Protein AF-A0AAD7IJ97-F1 (afdb_monomer_lite)

Secondary structure (DSSP, 8-state):
-HHHHHHHHTTS---SHHHHHHHHHHHHHHHH-TT--HHHHHHHHHHHHHH-S-HHHHHHHHHHHHHHHHGGGTHHHHTTTTTS--------SS--TTS-SS--S--HHHHHHHHHHHHHHHHHHHHHHTT--S-GGG-HHHHHHIIIIIHHHHT-S-HHHHHHHHHHHHHHTT-

Foldseek 3Di:
DVLVVLVVLLVDDPPPVVVLVVLLVVLLVLLLPLPNDLSVLLSSLSNVLSSDPDLLVSLVSLVVSLCSLCVVLVVVVVVVVVVDDDDDDDDPDDPPPDDDPDDPPDDPVSVVVVVSSLLSSLSSLLSSLVVDDDQLVVHPSSVCCCVPRLVSQCVDPDVSSNVSSVSSVVSNVVD

InterPro domains:
  IPR025977 Nuclear condensin complex subunit 3, C-terminal domain [PF12719] (120-175)
  IPR027165 Condensin complex subunit 3 [PTHR14418] (4-175)

Structure (mmCIF, N/CA/C/O backbone):
data_AF-A0AAD7IJ97-F1
#
_entry.id   AF-A0AAD7IJ97-F1
#
loop_
_atom_site.group_PDB
_atom_site.id
_atom_site.type_symbol
_atom_site.label_atom_id
_atom_site.label_alt_id
_atom_site.label_comp_id
_atom_site.label_asym_id
_atom_site.label_entity_id
_atom_site.label_seq_id
_atom_site.pdbx_PDB_ins_code
_atom_site.Cartn_x
_atom_site.Cartn_y
_atom_site.Cartn_z
_atom_site.occupancy
_atom_site.B_iso_or_equiv
_atom_site.auth_seq_id
_atom_site.auth_comp_id
_atom_site.auth_asym_id
_atom_site.auth_atom_id
_atom_site.pdbx_PDB_model_num
ATOM 1 N N . VAL A 1 1 ? -13.457 -2.134 -17.095 1.00 91.00 1 VAL A N 1
ATOM 2 C CA . VAL A 1 1 ? -12.419 -1.721 -18.073 1.00 91.00 1 VAL A CA 1
ATOM 3 C C . VAL A 1 1 ? -11.072 -1.472 -17.398 1.00 91.00 1 VAL A C 1
ATOM 5 O O . VAL A 1 1 ? -10.141 -2.206 -17.694 1.00 91.00 1 VAL A O 1
ATOM 8 N N . LEU A 1 2 ? -10.975 -0.549 -16.433 1.00 92.00 2 LEU A N 1
ATOM 9 C CA . LEU A 1 2 ? -9.710 -0.167 -15.776 1.00 92.00 2 LEU A CA 1
ATOM 10 C C . LEU A 1 2 ? -8.881 -1.345 -15.229 1.00 92.00 2 LEU A C 1
ATOM 12 O O . LEU A 1 2 ? -7.707 -1.479 -15.551 1.00 92.00 2 LEU A O 1
ATOM 16 N N . GLY A 1 3 ? -9.505 -2.287 -14.515 1.00 91.50 3 GLY A N 1
ATOM 17 C CA . GLY A 1 3 ? -8.798 -3.475 -14.019 1.00 91.50 3 GLY A CA 1
ATOM 18 C C . GLY A 1 3 ? -8.246 -4.407 -15.111 1.00 91.50 3 GLY A C 1
ATOM 19 O O . GLY A 1 3 ? -7.342 -5.187 -14.831 1.00 91.50 3 GLY A O 1
ATOM 20 N N . LYS A 1 4 ? -8.768 -4.354 -16.346 1.00 93.62 4 LYS A N 1
ATOM 21 C CA . LYS A 1 4 ? -8.196 -5.074 -17.498 1.00 93.62 4 LYS A CA 1
ATOM 22 C C . LYS A 1 4 ? -7.011 -4.307 -18.087 1.00 93.62 4 LYS A C 1
ATOM 24 O O . LYS A 1 4 ? -6.020 -4.945 -18.409 1.00 93.62 4 LYS A O 1
ATOM 29 N N . LEU A 1 5 ? -7.091 -2.975 -18.152 1.00 94.25 5 LEU A N 1
ATOM 30 C CA . LEU A 1 5 ? -5.978 -2.125 -18.586 1.00 94.25 5 LEU A CA 1
ATOM 31 C C . LEU A 1 5 ? -4.761 -2.289 -17.669 1.00 94.25 5 LEU A C 1
ATOM 33 O O . LEU A 1 5 ? -3.677 -2.542 -18.172 1.00 94.25 5 LEU A O 1
ATOM 37 N N . LEU A 1 6 ? -4.951 -2.281 -16.344 1.00 92.44 6 LEU A N 1
ATOM 38 C CA . LEU A 1 6 ? -3.861 -2.519 -15.384 1.00 92.44 6 LEU A CA 1
ATOM 39 C C . LEU A 1 6 ? -3.209 -3.902 -15.551 1.00 92.44 6 LEU A C 1
ATOM 41 O O . LEU A 1 6 ? -1.997 -4.026 -15.448 1.00 92.44 6 LEU A O 1
ATOM 45 N N . ARG A 1 7 ? -3.990 -4.947 -15.869 1.00 90.06 7 ARG A N 1
ATOM 46 C CA . ARG A 1 7 ? -3.432 -6.286 -16.151 1.00 90.06 7 ARG A CA 1
ATOM 47 C C . ARG A 1 7 ? -2.587 -6.328 -17.421 1.00 90.06 7 ARG A C 1
ATOM 49 O O . ARG A 1 7 ? -1.679 -7.145 -17.496 1.00 90.06 7 ARG A O 1
ATOM 56 N N . ILE A 1 8 ? -2.945 -5.535 -18.430 1.00 92.44 8 ILE A N 1
ATOM 57 C CA . ILE A 1 8 ? -2.157 -5.419 -19.660 1.00 92.44 8 ILE A CA 1
ATOM 58 C C . ILE A 1 8 ? -0.900 -4.603 -19.366 1.00 92.44 8 ILE A C 1
ATOM 60 O O . ILE A 1 8 ? 0.182 -5.034 -19.734 1.00 92.44 8 ILE A O 1
ATOM 64 N N . ALA A 1 9 ? -1.040 -3.483 -18.649 1.00 91.81 9 ALA A N 1
ATOM 65 C CA . ALA A 1 9 ? 0.065 -2.617 -18.253 1.00 91.81 9 ALA A CA 1
ATOM 66 C C . ALA A 1 9 ? 1.138 -3.380 -17.465 1.00 91.81 9 ALA A C 1
ATOM 68 O O . ALA A 1 9 ? 2.311 -3.268 -17.787 1.00 91.81 9 ALA A O 1
ATOM 69 N N . ALA A 1 10 ? 0.757 -4.238 -16.517 1.00 88.38 10 ALA A N 1
ATOM 70 C CA . ALA A 1 10 ? 1.685 -5.101 -15.776 1.00 88.38 10 ALA A CA 1
ATOM 71 C C . ALA A 1 10 ? 2.408 -6.172 -16.635 1.00 88.38 10 ALA A C 1
ATOM 73 O O . ALA A 1 10 ? 3.103 -7.019 -16.095 1.00 88.38 10 ALA A O 1
ATOM 74 N N . ARG A 1 11 ? 2.193 -6.210 -17.957 1.00 89.94 11 ARG A N 1
ATOM 75 C CA . ARG A 1 11 ? 2.883 -7.111 -18.899 1.00 89.94 11 ARG A CA 1
ATOM 76 C C . ARG A 1 11 ? 3.591 -6.362 -20.027 1.00 89.94 11 ARG A C 1
ATOM 78 O O . ARG A 1 11 ? 4.006 -6.990 -20.999 1.00 89.94 11 ARG A O 1
ATOM 85 N N . LEU A 1 12 ? 3.636 -5.034 -19.958 1.00 91.56 12 LEU A N 1
ATOM 86 C CA . LEU A 1 12 ? 4.359 -4.219 -20.926 1.00 91.56 12 LEU A CA 1
ATOM 87 C C . LEU A 1 12 ? 5.839 -4.158 -20.559 1.00 91.56 12 LEU A C 1
ATOM 89 O O . LEU A 1 12 ? 6.205 -4.300 -19.399 1.00 91.56 12 LEU A O 1
ATOM 93 N N . ASP A 1 13 ? 6.670 -3.919 -21.567 1.00 90.56 13 ASP A N 1
ATOM 94 C CA . ASP A 1 13 ? 8.084 -3.631 -21.369 1.00 90.56 13 ASP A CA 1
ATOM 95 C C . ASP A 1 13 ? 8.254 -2.163 -20.950 1.00 90.56 13 ASP A C 1
ATOM 97 O O . ASP A 1 13 ? 7.859 -1.246 -21.678 1.00 90.56 13 ASP A O 1
ATOM 101 N N . TYR A 1 14 ? 8.826 -1.953 -19.764 1.00 91.12 14 TYR A N 1
ATOM 102 C CA . TYR A 1 14 ? 9.118 -0.637 -19.195 1.00 91.12 14 TYR A CA 1
ATOM 103 C C . TYR A 1 14 ? 10.574 -0.197 -19.402 1.00 91.12 14 TYR A C 1
ATOM 105 O O . TYR A 1 14 ? 11.070 0.653 -18.662 1.00 91.12 14 TYR A O 1
ATOM 113 N N . GLY A 1 15 ? 11.252 -0.725 -20.427 1.00 88.75 15 GLY A N 1
ATOM 114 C CA . GLY A 1 15 ? 12.579 -0.264 -20.841 1.00 88.75 15 GLY A CA 1
ATOM 115 C C . GLY A 1 15 ? 12.633 1.213 -21.265 1.00 88.75 15 GLY A C 1
ATOM 116 O O . GLY A 1 15 ? 13.694 1.831 -21.183 1.00 88.75 15 GLY A O 1
ATOM 117 N N . ASP A 1 16 ? 11.505 1.809 -21.678 1.00 93.50 16 ASP A N 1
ATOM 118 C CA . ASP A 1 16 ? 11.395 3.262 -21.864 1.00 93.50 16 ASP A CA 1
ATOM 119 C C . ASP A 1 16 ? 11.142 3.981 -20.531 1.00 93.50 16 ASP A C 1
ATOM 121 O O . ASP A 1 16 ? 10.065 3.896 -19.931 1.00 93.50 16 ASP A O 1
ATOM 125 N N . GLU A 1 17 ? 12.122 4.775 -20.111 1.00 92.75 17 GLU A N 1
ATOM 126 C CA . GLU A 1 17 ? 12.083 5.504 -18.846 1.00 92.75 17 GLU A CA 1
ATOM 127 C C . GLU A 1 17 ? 10.970 6.567 -18.809 1.00 92.75 17 GLU A C 1
ATOM 129 O O . GLU A 1 17 ? 10.400 6.837 -17.748 1.00 92.75 17 GLU A O 1
ATOM 134 N N . ILE A 1 18 ? 10.606 7.161 -19.955 1.00 94.69 18 ILE A N 1
ATOM 135 C CA . ILE A 1 18 ? 9.534 8.168 -20.011 1.00 94.69 18 ILE A CA 1
ATOM 136 C C . ILE A 1 18 ? 8.177 7.503 -19.764 1.00 94.69 18 ILE A C 1
ATOM 138 O O . ILE A 1 18 ? 7.391 7.983 -18.937 1.00 94.69 18 ILE A O 1
ATOM 142 N N . GLY A 1 19 ? 7.898 6.400 -20.459 1.00 93.75 19 GLY A N 1
ATOM 143 C CA . GLY A 1 19 ? 6.700 5.590 -20.271 1.00 93.75 19 GLY A CA 1
ATOM 144 C C . GLY A 1 19 ? 6.576 5.073 -18.841 1.00 93.75 19 GLY A C 1
ATOM 145 O O . GLY A 1 19 ? 5.537 5.282 -18.208 1.00 93.75 19 GLY A O 1
ATOM 146 N N . ARG A 1 20 ? 7.655 4.496 -18.297 1.00 94.50 20 ARG A N 1
ATOM 147 C CA . ARG A 1 20 ? 7.707 3.985 -16.919 1.00 94.50 20 ARG A CA 1
ATOM 148 C C . ARG A 1 20 ? 7.346 5.059 -15.893 1.00 94.50 20 ARG A C 1
ATOM 150 O O . ARG A 1 20 ? 6.470 4.836 -15.059 1.00 94.50 20 ARG A O 1
ATOM 157 N N . ARG A 1 21 ? 7.927 6.261 -16.000 1.00 94.56 21 ARG A N 1
ATOM 158 C CA . ARG A 1 21 ? 7.624 7.391 -15.096 1.00 94.56 21 ARG A CA 1
ATOM 159 C C . ARG A 1 21 ? 6.177 7.861 -15.176 1.00 94.56 21 ARG A C 1
ATOM 161 O O . ARG A 1 21 ? 5.578 8.174 -14.150 1.00 94.56 21 ARG A O 1
ATOM 168 N N . ARG A 1 22 ? 5.596 7.920 -16.378 1.00 95.12 22 ARG A N 1
ATOM 169 C CA . ARG A 1 22 ? 4.185 8.311 -16.548 1.00 95.12 22 ARG A CA 1
ATOM 170 C C . ARG A 1 22 ? 3.247 7.290 -15.921 1.00 95.12 22 ARG A C 1
ATOM 172 O O . ARG A 1 22 ? 2.281 7.664 -15.265 1.00 95.12 22 ARG A O 1
ATOM 179 N N . VAL A 1 23 ? 3.542 6.011 -16.118 1.00 94.62 23 VAL A N 1
ATOM 180 C CA . VAL A 1 23 ? 2.741 4.909 -15.586 1.00 94.62 23 VAL A CA 1
ATOM 181 C C . VAL A 1 23 ? 2.850 4.824 -14.059 1.00 94.62 23 VAL A C 1
ATOM 183 O O . VAL A 1 23 ? 1.823 4.662 -13.394 1.00 94.62 23 VAL A O 1
ATOM 186 N N . TYR A 1 24 ? 4.044 5.058 -13.503 1.00 95.19 24 TYR A N 1
ATOM 187 C CA . TYR A 1 24 ? 4.247 5.285 -12.069 1.00 95.19 24 TYR A CA 1
ATOM 188 C C . TYR A 1 24 ? 3.352 6.413 -11.541 1.00 95.19 24 TYR A C 1
ATOM 190 O O . TYR A 1 24 ? 2.544 6.173 -10.645 1.00 95.19 24 TYR A O 1
ATOM 198 N N . ALA A 1 25 ? 3.436 7.612 -12.133 1.00 95.88 25 ALA A N 1
ATOM 199 C CA . ALA A 1 25 ? 2.687 8.780 -11.668 1.00 95.88 25 ALA A CA 1
ATOM 200 C C . ALA A 1 25 ? 1.175 8.519 -11.656 1.00 95.88 25 ALA A C 1
ATOM 202 O O . ALA A 1 25 ? 0.528 8.687 -10.627 1.00 95.88 25 ALA A O 1
ATOM 203 N N . VAL A 1 26 ? 0.628 7.992 -12.759 1.00 95.75 26 VAL A N 1
ATOM 204 C CA . VAL A 1 26 ? -0.803 7.663 -12.854 1.00 95.75 26 VAL A CA 1
ATOM 205 C C . VAL A 1 26 ? -1.216 6.645 -11.792 1.00 95.75 26 VAL A C 1
ATOM 207 O O . VAL A 1 26 ? -2.295 6.757 -11.221 1.00 95.75 26 VAL A O 1
ATOM 210 N N . THR A 1 27 ? -0.376 5.654 -11.502 1.00 95.44 27 THR A N 1
ATOM 211 C CA . THR A 1 27 ? -0.744 4.585 -10.563 1.00 95.44 27 THR A CA 1
ATOM 212 C C . THR A 1 27 ? -0.661 5.033 -9.116 1.00 95.44 27 THR A C 1
ATOM 214 O O . THR A 1 27 ? -1.537 4.682 -8.324 1.00 95.44 27 THR A O 1
ATOM 217 N N . ARG A 1 28 ? 0.328 5.863 -8.781 1.00 95.56 28 ARG A N 1
ATOM 218 C CA . ARG A 1 28 ? 0.395 6.534 -7.483 1.00 95.56 28 ARG A CA 1
ATOM 219 C C . ARG A 1 28 ? -0.828 7.433 -7.276 1.00 95.56 28 ARG A C 1
ATOM 221 O O . ARG A 1 28 ? -1.509 7.300 -6.265 1.00 95.56 28 ARG A O 1
ATOM 228 N N . ASP A 1 29 ? -1.174 8.261 -8.261 1.00 95.25 29 ASP A N 1
ATOM 229 C CA . ASP A 1 29 ? -2.333 9.159 -8.180 1.00 95.25 29 ASP A CA 1
ATOM 230 C C . ASP A 1 29 ? -3.657 8.371 -8.070 1.00 95.25 29 ASP A C 1
ATOM 232 O O . ASP A 1 29 ? -4.575 8.755 -7.342 1.00 95.25 29 ASP A O 1
ATOM 236 N N . MET A 1 30 ? -3.754 7.210 -8.730 1.00 94.88 30 MET A N 1
ATOM 237 C CA . MET A 1 30 ? -4.886 6.294 -8.564 1.00 94.88 30 MET A CA 1
ATOM 238 C C . MET A 1 30 ? -4.992 5.748 -7.134 1.00 94.88 30 MET A C 1
ATOM 240 O O . MET A 1 30 ? -6.102 5.681 -6.600 1.00 94.88 30 MET A O 1
ATOM 244 N N . LEU A 1 31 ? -3.875 5.353 -6.512 1.00 95.25 31 LEU A N 1
ATOM 245 C CA . LEU A 1 31 ? -3.847 4.8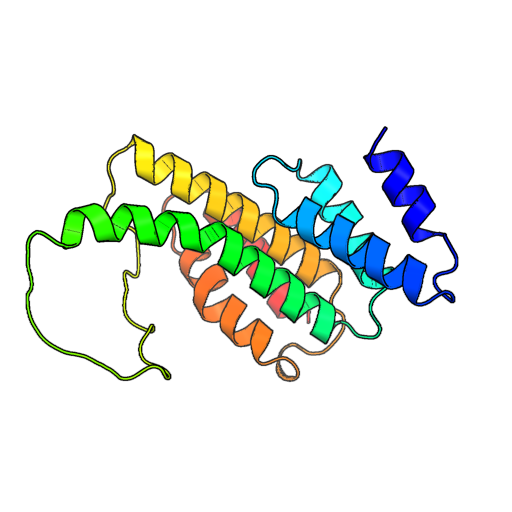54 -5.130 1.00 95.25 31 LEU A CA 1
ATOM 246 C C . LEU A 1 31 ? -4.228 5.941 -4.114 1.00 95.25 31 LEU A C 1
ATOM 248 O O . LEU A 1 31 ? -4.967 5.649 -3.166 1.00 95.25 31 LEU A O 1
ATOM 252 N N . ALA A 1 32 ? -3.813 7.185 -4.359 1.00 93.31 32 ALA A N 1
ATOM 253 C CA . ALA A 1 32 ? -4.182 8.351 -3.556 1.00 93.31 32 ALA A CA 1
ATOM 254 C C . ALA A 1 32 ? -5.670 8.734 -3.679 1.00 93.31 32 ALA A C 1
ATOM 256 O O . ALA A 1 32 ? -6.213 9.409 -2.811 1.00 93.31 32 ALA A O 1
ATOM 257 N N . HIS A 1 33 ? -6.388 8.275 -4.711 1.00 92.38 33 HIS A N 1
ATOM 258 C CA . HIS A 1 33 ? -7.792 8.641 -4.905 1.00 92.38 33 HIS A CA 1
ATOM 259 C C . HIS A 1 33 ? -8.738 7.939 -3.900 1.00 92.38 33 HIS A C 1
ATOM 261 O O . HIS A 1 33 ? -8.954 6.728 -4.040 1.00 92.38 33 HIS A O 1
ATOM 267 N N . PRO A 1 34 ? -9.431 8.643 -2.975 1.00 86.12 34 PRO A N 1
ATOM 268 C CA . PRO A 1 34 ? -10.163 8.042 -1.841 1.00 86.12 34 PRO A CA 1
ATOM 269 C C . PRO A 1 34 ? -11.273 7.041 -2.196 1.00 86.12 34 PRO A C 1
ATOM 271 O O . PRO A 1 34 ? -11.642 6.197 -1.380 1.00 86.12 34 PRO A O 1
ATOM 274 N N . GLN A 1 35 ? -11.798 7.101 -3.421 1.00 87.69 35 GLN A N 1
ATOM 275 C CA . GLN A 1 35 ? -12.865 6.214 -3.905 1.00 87.69 35 GLN A CA 1
ATOM 276 C C . GLN A 1 35 ? -12.361 5.035 -4.755 1.00 87.69 35 GLN A C 1
ATOM 278 O O . GLN A 1 35 ? -13.168 4.321 -5.349 1.00 87.69 35 GLN A O 1
ATOM 283 N N . LEU A 1 36 ? -11.041 4.817 -4.855 1.00 91.00 36 LEU A N 1
ATOM 284 C CA . LEU A 1 36 ? -10.511 3.663 -5.588 1.00 91.00 36 LEU A CA 1
ATOM 285 C C . LEU A 1 36 ? -11.014 2.352 -4.942 1.00 91.00 36 LEU A C 1
ATOM 287 O O . LEU A 1 36 ? -10.777 2.153 -3.749 1.00 91.00 36 LEU A O 1
ATOM 291 N N . PRO A 1 37 ? -11.661 1.444 -5.697 1.00 91.94 37 PRO A N 1
ATOM 292 C CA . PRO A 1 37 ? -12.126 0.162 -5.174 1.00 91.94 37 PRO A CA 1
ATOM 293 C C . PRO A 1 37 ? -10.976 -0.755 -4.716 1.00 91.94 37 PRO A C 1
ATOM 295 O O . PRO A 1 37 ? -9.952 -0.819 -5.403 1.00 91.94 37 PRO A O 1
ATOM 298 N N . PRO A 1 38 ? -11.165 -1.585 -3.669 1.00 88.25 38 PRO A N 1
ATOM 299 C CA . PRO A 1 38 ? -10.121 -2.486 -3.160 1.00 88.25 38 PRO A CA 1
ATOM 300 C C . PRO A 1 38 ? -9.546 -3.442 -4.215 1.00 88.25 38 PRO A C 1
ATOM 302 O O . PRO A 1 38 ? -8.345 -3.675 -4.278 1.00 88.25 38 PRO A O 1
ATOM 305 N N . SER A 1 39 ? -10.388 -3.935 -5.130 1.00 90.62 39 SER A N 1
ATOM 306 C CA . SER A 1 39 ? -9.946 -4.817 -6.223 1.00 90.62 39 SER A CA 1
ATOM 307 C C . SER A 1 39 ? -9.007 -4.149 -7.238 1.00 90.62 39 SER A C 1
ATOM 309 O O . SER A 1 39 ? -8.357 -4.854 -8.018 1.00 90.62 39 SER A O 1
ATOM 311 N N . LEU A 1 40 ? -8.961 -2.812 -7.271 1.00 94.31 40 LEU A N 1
ATOM 312 C CA . LEU A 1 40 ? -8.016 -2.041 -8.073 1.00 94.31 40 LEU A CA 1
ATOM 313 C C . LEU A 1 40 ? -6.765 -1.663 -7.280 1.00 94.31 40 LEU A C 1
ATOM 315 O O . LEU A 1 40 ? -5.714 -1.605 -7.905 1.00 94.31 40 LEU A O 1
ATOM 319 N N . ILE A 1 41 ? -6.848 -1.495 -5.953 1.00 94.50 41 ILE A N 1
ATOM 320 C CA . ILE A 1 41 ? -5.677 -1.274 -5.083 1.00 94.50 41 ILE A CA 1
ATOM 321 C C . ILE A 1 41 ? -4.643 -2.378 -5.316 1.00 94.50 41 ILE A C 1
ATOM 323 O O . ILE A 1 41 ? -3.523 -2.094 -5.723 1.00 94.50 41 ILE A O 1
ATOM 327 N N . VAL A 1 42 ? -5.070 -3.639 -5.198 1.00 93.56 42 VAL A N 1
ATOM 328 C CA . VAL A 1 42 ? -4.224 -4.826 -5.421 1.00 93.56 42 VAL A CA 1
ATOM 329 C C . VAL A 1 42 ? -3.521 -4.774 -6.785 1.00 93.56 42 VAL A C 1
ATOM 331 O O . VAL A 1 42 ? -2.331 -5.035 -6.889 1.00 93.56 42 VAL A O 1
ATOM 334 N N . ARG A 1 43 ? -4.236 -4.356 -7.838 1.00 94.31 43 ARG A N 1
ATOM 335 C CA . ARG A 1 43 ? -3.688 -4.271 -9.205 1.00 94.31 43 ARG A CA 1
ATOM 336 C C . ARG A 1 43 ? -2.723 -3.114 -9.399 1.00 94.31 43 ARG A C 1
ATOM 338 O O . ARG A 1 43 ? -1.829 -3.217 -10.228 1.00 94.31 43 ARG A O 1
ATOM 345 N N . CYS A 1 44 ? -2.956 -2.006 -8.707 1.00 95.81 44 CYS A N 1
ATOM 346 C CA . CYS A 1 44 ? -2.051 -0.866 -8.729 1.00 95.81 44 CYS A CA 1
ATOM 347 C C . CYS A 1 44 ? -0.748 -1.234 -8.019 1.00 95.81 44 CYS A C 1
ATOM 349 O O . CYS A 1 44 ? 0.314 -0.950 -8.554 1.00 95.81 44 CYS A O 1
ATOM 351 N N . LEU A 1 45 ? -0.829 -1.943 -6.889 1.00 95.19 45 LEU A N 1
ATOM 352 C CA . LEU A 1 45 ? 0.340 -2.463 -6.178 1.00 95.19 45 LEU A CA 1
ATOM 353 C C . LEU A 1 45 ? 1.115 -3.493 -7.015 1.00 95.19 45 LEU A C 1
ATOM 355 O O . LEU A 1 45 ? 2.332 -3.399 -7.089 1.00 95.19 45 LEU A O 1
ATOM 359 N N . ASP A 1 46 ? 0.434 -4.410 -7.715 1.00 93.38 46 ASP A N 1
ATOM 360 C CA . ASP A 1 46 ? 1.085 -5.329 -8.671 1.00 93.38 46 ASP A CA 1
ATOM 361 C C . ASP A 1 46 ? 1.859 -4.576 -9.760 1.00 93.38 46 ASP A C 1
ATOM 363 O O . ASP A 1 46 ? 2.970 -4.949 -10.119 1.00 93.38 46 ASP A O 1
ATOM 367 N N . MET A 1 47 ? 1.268 -3.505 -10.295 1.00 94.12 47 MET A N 1
ATOM 368 C CA . MET A 1 47 ? 1.911 -2.695 -11.328 1.00 94.12 47 MET A CA 1
ATOM 369 C C . MET A 1 47 ? 3.108 -1.920 -10.759 1.00 94.12 47 MET A C 1
ATOM 371 O O . MET A 1 47 ? 4.166 -1.866 -11.374 1.00 94.12 47 M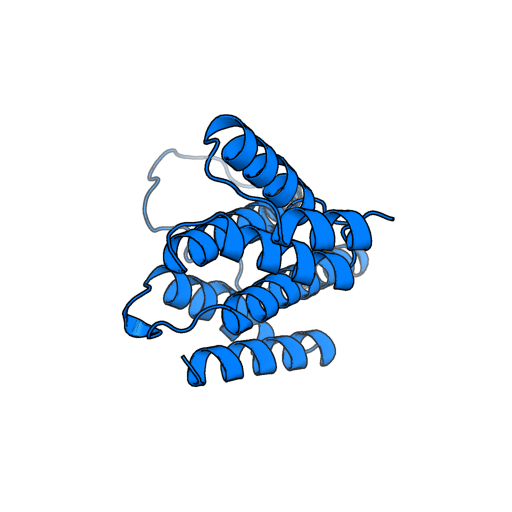ET A O 1
ATOM 375 N N . LEU A 1 48 ? 2.960 -1.370 -9.555 1.00 94.31 48 LEU A N 1
ATOM 376 C CA . LEU A 1 48 ? 4.031 -0.703 -8.826 1.00 94.31 48 LEU A CA 1
ATOM 377 C C . LEU A 1 48 ? 5.234 -1.631 -8.582 1.00 94.31 48 LEU A C 1
ATOM 379 O O . LEU A 1 48 ? 6.364 -1.192 -8.774 1.00 94.31 48 LEU A O 1
ATOM 383 N N . VAL A 1 49 ? 5.005 -2.902 -8.237 1.00 93.19 49 VAL A N 1
ATOM 384 C CA . VAL A 1 49 ? 6.074 -3.913 -8.124 1.00 93.19 49 VAL A CA 1
ATOM 385 C C . VAL A 1 49 ? 6.802 -4.115 -9.455 1.00 93.19 49 VAL A C 1
ATOM 387 O O . VAL A 1 49 ? 8.021 -4.213 -9.461 1.00 93.19 49 VAL A O 1
ATOM 390 N N . GLU A 1 50 ? 6.080 -4.142 -10.577 1.00 92.00 50 GLU A N 1
ATOM 391 C CA . GLU A 1 50 ? 6.677 -4.371 -11.902 1.00 92.00 50 GLU A CA 1
ATOM 392 C C . GLU A 1 50 ? 7.586 -3.218 -12.360 1.00 92.00 50 GLU A C 1
ATOM 394 O O . GLU A 1 50 ? 8.604 -3.436 -13.012 1.00 92.00 50 GLU A O 1
ATOM 399 N N . ILE A 1 51 ? 7.227 -1.971 -12.042 1.00 92.69 51 ILE A N 1
ATOM 400 C CA . ILE A 1 51 ? 7.970 -0.788 -12.513 1.00 92.69 51 ILE A CA 1
ATOM 401 C C . ILE A 1 51 ? 9.066 -0.325 -11.555 1.00 92.69 51 ILE A C 1
ATOM 403 O O . ILE A 1 51 ? 9.912 0.478 -11.967 1.00 92.69 51 ILE A O 1
ATOM 407 N N . MET A 1 52 ? 9.010 -0.722 -10.281 1.00 91.31 52 MET A N 1
ATOM 408 C CA . MET A 1 52 ? 9.964 -0.275 -9.270 1.00 91.31 52 MET A CA 1
ATOM 409 C C . MET A 1 52 ? 11.150 -1.234 -9.159 1.00 91.31 52 MET A C 1
ATOM 411 O O . MET A 1 52 ? 10.979 -2.448 -9.199 1.00 91.31 52 MET A O 1
ATOM 415 N N . PRO A 1 53 ? 12.369 -0.700 -8.982 1.00 88.31 53 PRO A N 1
ATOM 416 C CA . PRO A 1 53 ? 13.577 -1.507 -8.879 1.00 88.31 53 PRO A CA 1
ATOM 417 C C . PRO A 1 53 ? 13.717 -2.222 -7.529 1.00 88.31 53 PRO A C 1
ATOM 419 O O . PRO A 1 53 ? 14.509 -3.156 -7.427 1.00 88.31 53 PRO A O 1
ATOM 422 N N . SER A 1 54 ? 13.013 -1.773 -6.481 1.00 90.75 54 SER A N 1
ATOM 423 C CA . SER A 1 54 ? 13.136 -2.337 -5.134 1.00 90.75 54 SER A CA 1
ATOM 424 C C . SER A 1 54 ? 11.817 -2.349 -4.362 1.00 90.75 54 SER A C 1
ATOM 426 O O . SER A 1 54 ? 10.982 -1.453 -4.489 1.00 90.75 54 SER A O 1
ATOM 428 N N . GLU A 1 55 ? 11.664 -3.347 -3.491 1.00 90.69 55 GLU A N 1
ATOM 429 C CA . GLU A 1 55 ? 10.534 -3.449 -2.560 1.00 90.69 55 GLU A CA 1
ATOM 430 C C . GLU A 1 55 ? 10.568 -2.329 -1.502 1.00 90.69 55 GLU A C 1
ATOM 432 O O . GLU A 1 55 ? 9.524 -1.853 -1.064 1.00 90.69 55 GLU A O 1
ATOM 437 N N . CYS A 1 56 ? 11.753 -1.823 -1.140 1.00 89.94 56 CYS A N 1
ATOM 438 C CA . CYS A 1 56 ? 11.886 -0.681 -0.231 1.00 89.94 56 CYS A CA 1
ATOM 439 C C . CYS A 1 56 ? 11.268 0.601 -0.811 1.00 89.94 56 CYS A C 1
ATOM 441 O O . CYS A 1 56 ? 10.658 1.377 -0.074 1.00 89.94 56 CYS A O 1
ATOM 443 N N . GLU A 1 57 ? 11.394 0.825 -2.124 1.00 91.75 57 GLU A N 1
ATOM 444 C CA . GLU A 1 57 ? 10.708 1.933 -2.799 1.00 91.75 57 GLU A CA 1
ATOM 445 C C . GLU A 1 57 ? 9.190 1.746 -2.791 1.00 91.75 57 GLU A C 1
ATOM 447 O O . GLU A 1 57 ? 8.472 2.708 -2.519 1.00 91.75 57 GLU A O 1
ATOM 452 N N . LEU A 1 58 ? 8.697 0.516 -2.990 1.00 93.38 58 LEU A N 1
ATOM 453 C CA . LEU A 1 58 ? 7.270 0.214 -2.851 1.00 93.38 58 LEU A CA 1
ATOM 454 C C . LEU A 1 58 ? 6.757 0.599 -1.463 1.00 93.38 58 LEU A C 1
ATOM 456 O O . LEU A 1 58 ? 5.738 1.282 -1.367 1.00 93.38 58 LEU A O 1
ATOM 460 N N . VAL A 1 59 ? 7.467 0.195 -0.405 1.00 93.25 59 VAL A N 1
ATOM 461 C CA . VAL A 1 59 ? 7.074 0.512 0.973 1.00 93.25 59 VAL A CA 1
ATOM 462 C C . VAL A 1 59 ? 7.006 2.021 1.188 1.00 93.25 59 VAL A C 1
ATOM 464 O O . VAL A 1 59 ? 5.996 2.520 1.677 1.00 93.25 59 VAL A O 1
ATOM 467 N N . ARG A 1 60 ? 8.032 2.765 0.762 1.00 92.69 60 ARG A N 1
ATOM 468 C CA . ARG A 1 60 ? 8.060 4.230 0.897 1.00 92.69 60 ARG A CA 1
ATOM 469 C C . ARG A 1 60 ? 6.891 4.902 0.182 1.00 92.69 60 ARG A C 1
ATOM 471 O O . ARG A 1 60 ? 6.185 5.689 0.800 1.00 92.69 60 ARG A O 1
ATOM 478 N N . VAL A 1 61 ? 6.637 4.542 -1.076 1.00 94.38 61 VAL A N 1
ATOM 479 C CA . VAL A 1 61 ? 5.549 5.135 -1.872 1.00 94.38 61 VAL A CA 1
ATOM 480 C C . VAL A 1 61 ? 4.179 4.822 -1.273 1.00 94.38 61 VAL A C 1
ATOM 482 O O . VAL A 1 61 ? 3.303 5.682 -1.251 1.00 94.38 61 VAL A O 1
ATOM 485 N N . VAL A 1 62 ? 3.963 3.602 -0.774 1.00 94.81 62 VAL A N 1
ATOM 486 C CA . VAL A 1 62 ? 2.691 3.251 -0.127 1.00 94.81 62 VAL A CA 1
ATOM 487 C C . VAL A 1 62 ? 2.505 4.027 1.175 1.00 94.81 62 VAL A C 1
ATOM 489 O O . VAL A 1 62 ? 1.394 4.483 1.442 1.00 94.81 62 VAL A O 1
ATOM 492 N N . VAL A 1 63 ? 3.566 4.211 1.963 1.00 93.19 63 VAL A N 1
ATOM 493 C CA . VAL A 1 63 ? 3.512 5.016 3.190 1.00 93.19 63 VAL A CA 1
ATOM 494 C C . VAL A 1 63 ? 3.229 6.483 2.887 1.00 93.19 63 VAL A C 1
ATOM 496 O O . VAL A 1 63 ? 2.357 7.051 3.532 1.00 93.19 63 VAL A O 1
ATOM 499 N N . GLU A 1 64 ? 3.862 7.067 1.869 1.00 93.06 64 GLU A N 1
ATOM 500 C CA . GLU A 1 64 ? 3.545 8.424 1.396 1.00 93.06 64 GLU A CA 1
ATOM 501 C C . GLU A 1 64 ? 2.056 8.553 1.039 1.00 93.06 64 GLU A C 1
ATOM 503 O O . GLU A 1 64 ? 1.366 9.413 1.575 1.00 93.06 64 GLU A O 1
ATOM 508 N N . VAL A 1 65 ? 1.513 7.623 0.244 1.00 94.00 65 VAL A N 1
ATOM 509 C CA . VAL A 1 65 ? 0.081 7.615 -0.105 1.00 94.00 65 VAL A CA 1
ATOM 510 C C . VAL A 1 65 ? -0.819 7.477 1.130 1.00 94.00 65 VAL A C 1
ATOM 512 O O . VAL A 1 65 ? -1.910 8.044 1.171 1.00 94.00 65 VAL A O 1
ATOM 515 N N . ILE A 1 66 ? -0.413 6.700 2.137 1.00 92.50 66 ILE A N 1
ATOM 516 C CA . ILE A 1 66 ? -1.167 6.561 3.390 1.00 92.50 66 ILE A CA 1
ATOM 517 C C . ILE A 1 66 ? -1.170 7.875 4.172 1.00 92.50 66 ILE A C 1
ATOM 519 O O . ILE A 1 66 ? -2.222 8.236 4.702 1.00 92.50 66 ILE A O 1
ATOM 523 N N . THR A 1 67 ? -0.034 8.565 4.240 1.00 90.12 67 THR A N 1
ATOM 524 C CA . THR A 1 67 ? 0.088 9.876 4.885 1.00 90.12 67 THR A CA 1
ATOM 525 C C . THR A 1 67 ? -0.797 10.902 4.181 1.00 90.12 67 THR A C 1
ATOM 527 O O . THR A 1 67 ? -1.641 11.502 4.840 1.00 90.12 67 THR A O 1
ATOM 530 N N . ASP A 1 68 ? -0.735 10.988 2.849 1.00 89.81 68 ASP A N 1
ATOM 531 C CA . ASP A 1 68 ? -1.571 11.894 2.042 1.00 89.81 68 ASP A CA 1
ATOM 532 C C . ASP A 1 68 ? -3.079 11.638 2.238 1.00 89.81 68 ASP A C 1
ATOM 534 O O . ASP A 1 68 ? -3.906 12.547 2.192 1.00 89.81 68 ASP A O 1
ATOM 538 N N . LEU A 1 69 ? -3.476 10.377 2.453 1.00 88.81 69 LEU A N 1
ATOM 539 C CA . LEU A 1 69 ? -4.871 10.010 2.720 1.00 88.81 69 LEU A CA 1
ATOM 540 C C . LEU A 1 69 ? -5.334 10.380 4.139 1.00 88.81 69 LEU A C 1
ATOM 542 O O . LEU A 1 69 ? -6.545 10.468 4.367 1.00 88.81 69 LEU A O 1
ATOM 546 N N . ARG A 1 70 ? -4.402 10.544 5.087 1.00 84.50 70 ARG A N 1
ATOM 547 C CA . ARG A 1 70 ? -4.670 10.853 6.501 1.00 84.50 70 ARG A CA 1
ATOM 548 C C . ARG A 1 70 ? -4.577 12.344 6.818 1.00 84.50 70 ARG A C 1
ATOM 550 O O . ARG A 1 70 ? -5.405 12.806 7.593 1.00 84.50 70 ARG A O 1
ATOM 557 N N . GLU A 1 71 ? -3.660 13.075 6.187 1.00 80.00 71 GLU A N 1
ATOM 558 C CA . GLU A 1 71 ? -3.456 14.526 6.348 1.00 80.00 71 GLU A CA 1
ATOM 559 C C . GLU A 1 71 ? -4.754 15.365 6.272 1.00 80.00 71 GLU A C 1
ATOM 561 O O . GLU A 1 71 ? -4.997 16.157 7.180 1.00 80.00 71 GLU A O 1
ATOM 566 N N . PRO A 1 72 ? -5.693 15.153 5.322 1.00 63.16 72 PRO A N 1
ATOM 567 C CA . PRO A 1 72 ? -6.930 15.943 5.269 1.00 63.16 72 PRO A CA 1
ATOM 568 C C . PRO A 1 72 ? -7.916 15.676 6.423 1.00 63.16 72 PRO A C 1
ATOM 570 O O . PRO A 1 72 ? -9.003 16.244 6.428 1.00 63.16 72 PRO A O 1
ATOM 573 N N . LEU A 1 73 ? -7.612 14.773 7.362 1.00 58.28 73 LEU A N 1
ATOM 574 C CA . LEU A 1 73 ? -8.353 14.622 8.622 1.00 58.28 73 LEU A CA 1
ATOM 575 C C . LEU A 1 73 ? -7.737 15.442 9.768 1.00 58.28 73 LEU A C 1
ATOM 577 O O . LEU A 1 73 ? -8.396 15.626 10.790 1.00 58.28 73 LEU A O 1
ATOM 581 N N . GLU A 1 74 ? -6.487 15.883 9.624 1.00 54.53 74 GLU A N 1
ATOM 582 C CA . GLU A 1 74 ? -5.746 16.641 10.635 1.00 54.53 74 GLU A CA 1
ATOM 583 C C . GLU A 1 74 ? -6.062 18.142 10.518 1.00 54.53 74 GLU A C 1
ATOM 585 O O . GLU A 1 74 ? -6.407 18.760 11.524 1.00 54.53 74 GLU A O 1
ATOM 590 N N . ASP A 1 75 ? -6.135 18.684 9.295 1.00 47.31 75 ASP A N 1
ATOM 591 C CA . ASP A 1 75 ? -6.504 20.091 9.037 1.00 47.31 75 ASP A CA 1
ATOM 592 C C . ASP A 1 75 ? -7.930 20.454 9.514 1.00 47.31 75 ASP A C 1
ATOM 594 O O . ASP A 1 75 ? -8.160 21.524 10.082 1.00 47.31 75 ASP A O 1
ATOM 598 N N . ASP A 1 76 ? -8.904 19.550 9.336 1.00 44.28 76 ASP A N 1
ATOM 599 C CA . ASP A 1 76 ? -10.284 19.738 9.826 1.00 44.28 76 ASP A CA 1
ATOM 600 C C . ASP A 1 76 ? -10.348 19.729 11.370 1.00 44.28 76 ASP A C 1
ATOM 602 O O . ASP A 1 76 ? -11.275 20.277 11.968 1.00 44.28 76 ASP A O 1
ATOM 606 N N . ALA A 1 77 ? -9.362 19.114 12.032 1.00 48.31 77 ALA A N 1
ATOM 607 C CA . ALA A 1 77 ? -9.289 19.000 13.484 1.00 48.31 77 ALA A CA 1
ATOM 608 C C . ALA A 1 77 ? -8.553 20.175 14.157 1.00 48.31 77 ALA A C 1
ATOM 610 O O . ALA A 1 77 ? -8.726 20.370 15.368 1.00 48.31 77 ALA A O 1
ATOM 611 N N . ASP A 1 78 ? -7.763 20.935 13.391 1.00 44.00 78 ASP A N 1
ATOM 612 C CA . ASP A 1 78 ? -7.059 22.147 13.827 1.00 44.00 78 ASP A CA 1
ATOM 613 C C . ASP A 1 78 ? -7.922 23.413 13.689 1.00 44.00 78 ASP A C 1
ATOM 615 O O . ASP A 1 78 ? -7.834 24.309 14.532 1.00 44.00 78 ASP A O 1
ATOM 619 N N . ALA A 1 79 ? -8.857 23.457 12.731 1.00 43.31 79 ALA A N 1
ATOM 620 C CA . ALA A 1 79 ? -9.810 24.567 12.593 1.00 43.31 79 ALA A CA 1
ATOM 621 C C . ALA A 1 79 ? -10.713 24.769 13.833 1.00 43.31 79 ALA A C 1
ATOM 623 O O . ALA A 1 79 ? -11.172 25.882 14.094 1.00 43.31 79 ALA A O 1
ATOM 624 N N . ASP A 1 80 ? -10.939 23.715 14.624 1.00 41.44 80 ASP A N 1
ATOM 625 C CA . ASP A 1 80 ? -11.723 23.753 15.870 1.00 41.44 80 ASP A CA 1
ATOM 626 C C . ASP A 1 80 ? -10.841 23.989 17.123 1.00 41.44 80 ASP A C 1
ATOM 628 O O . ASP A 1 80 ? -11.343 24.197 18.231 1.00 41.44 80 ASP A O 1
ATOM 632 N N . ALA A 1 81 ? -9.509 23.976 16.964 1.00 46.34 81 ALA A N 1
ATOM 633 C CA . ALA A 1 81 ? -8.526 24.176 18.034 1.00 46.34 81 ALA A CA 1
ATOM 634 C C . ALA A 1 81 ? -7.899 25.586 18.040 1.00 46.34 81 ALA A C 1
ATOM 636 O O . ALA A 1 81 ? -7.441 26.043 19.091 1.00 46.34 81 ALA A O 1
ATOM 637 N N . GLU A 1 82 ? -7.937 26.322 16.924 1.00 41.16 82 GLU A N 1
ATOM 638 C CA . GLU A 1 82 ? -7.381 27.686 16.834 1.00 41.16 82 GLU A CA 1
ATOM 639 C C . GLU A 1 82 ? -8.151 28.754 17.643 1.00 41.16 82 GLU A C 1
ATOM 641 O O . GLU A 1 82 ? -7.695 29.890 17.769 1.00 41.16 82 GLU A O 1
ATOM 646 N N . ALA A 1 83 ? -9.274 28.414 18.287 1.00 43.97 83 ALA A N 1
ATOM 647 C CA . ALA A 1 83 ? -9.940 29.316 19.233 1.00 43.97 83 ALA A CA 1
ATOM 648 C C . ALA A 1 83 ? -9.215 29.441 20.592 1.00 43.97 83 ALA A C 1
ATOM 650 O O . ALA A 1 83 ? -9.608 30.273 21.416 1.00 43.97 83 ALA A O 1
ATOM 651 N N . ALA A 1 84 ? -8.176 28.639 20.862 1.00 48.69 84 ALA A N 1
ATOM 652 C CA . ALA A 1 84 ? -7.461 28.689 22.135 1.00 48.69 84 ALA A CA 1
ATOM 653 C C . ALA A 1 84 ? -6.010 28.184 22.053 1.00 48.69 84 ALA A C 1
ATOM 655 O O . ALA A 1 84 ? -5.724 27.092 22.531 1.00 48.69 84 ALA A O 1
ATOM 656 N N . ALA A 1 85 ? -5.085 28.994 21.530 1.00 37.53 85 ALA A N 1
ATOM 657 C CA . ALA A 1 85 ? -3.788 29.266 22.171 1.00 37.53 85 ALA A CA 1
ATOM 658 C C . ALA A 1 85 ? -2.857 30.037 21.228 1.00 37.53 85 ALA A C 1
ATOM 660 O O . ALA A 1 85 ? -2.356 29.526 20.234 1.00 37.53 85 ALA A O 1
ATOM 661 N N . ASP A 1 86 ? -2.602 31.278 21.617 1.00 39.56 86 ASP A N 1
ATOM 662 C CA . ASP A 1 86 ? -1.492 32.102 21.167 1.00 39.56 86 ASP A CA 1
ATOM 663 C C . ASP A 1 86 ? -0.136 31.472 21.581 1.00 39.56 86 ASP A C 1
ATOM 665 O O . ASP A 1 86 ? -0.042 30.820 22.622 1.00 39.56 86 ASP A O 1
ATOM 669 N N . THR A 1 87 ? 0.912 31.784 20.805 1.00 40.03 87 THR A N 1
ATOM 670 C CA . THR A 1 87 ? 2.341 31.815 21.191 1.00 40.03 87 THR A CA 1
ATOM 671 C C . THR A 1 87 ? 3.274 30.628 20.813 1.00 40.03 87 THR A C 1
ATOM 673 O O . THR A 1 87 ? 3.404 29.621 21.500 1.00 40.03 87 THR A O 1
ATOM 676 N N . THR A 1 88 ? 4.121 30.933 19.811 1.00 40.03 88 THR A N 1
ATOM 677 C CA . THR A 1 88 ? 5.534 30.533 19.528 1.00 40.03 88 THR A CA 1
ATOM 678 C C . THR A 1 88 ? 5.921 29.330 18.645 1.00 40.03 88 THR A C 1
ATOM 680 O O . THR A 1 88 ? 5.890 28.169 19.021 1.00 40.03 88 THR A O 1
ATOM 683 N N . GLN A 1 89 ? 6.463 29.736 17.493 1.00 44.22 89 GLN A N 1
ATOM 684 C CA . GLN A 1 89 ? 7.478 29.198 16.576 1.00 44.22 89 GLN A CA 1
ATOM 685 C C . GLN A 1 89 ? 8.359 27.983 16.963 1.00 44.22 89 GLN A C 1
ATOM 687 O O . GLN A 1 89 ? 9.057 27.978 17.970 1.00 44.22 89 GLN A O 1
ATOM 692 N N . SER A 1 90 ? 8.512 27.122 15.943 1.00 44.19 90 SER A N 1
ATOM 693 C CA . SER A 1 90 ? 9.719 26.385 15.518 1.00 44.19 90 SER A CA 1
ATOM 694 C C . SER A 1 90 ? 10.292 25.284 16.418 1.00 44.19 90 SER A C 1
ATOM 696 O O . SER A 1 90 ? 11.030 25.545 17.357 1.00 44.19 90 SER A O 1
ATOM 698 N N . THR A 1 91 ? 10.106 24.029 15.990 1.00 37.97 91 THR A N 1
ATOM 699 C CA . THR A 1 91 ? 11.168 23.008 15.827 1.00 37.97 91 THR A CA 1
ATOM 700 C C . THR A 1 91 ? 10.603 21.807 15.056 1.00 37.97 91 THR A C 1
ATOM 702 O O . THR A 1 91 ? 10.054 20.859 15.603 1.00 37.97 91 THR A O 1
ATOM 705 N N . LYS A 1 92 ? 10.736 21.853 13.726 1.00 50.66 92 LYS A N 1
ATOM 706 C CA . LYS A 1 92 ? 10.518 20.709 12.835 1.00 50.66 92 LYS A CA 1
ATOM 707 C C . LYS A 1 92 ? 11.659 19.719 13.042 1.00 50.66 92 LYS A C 1
ATOM 709 O O . LYS A 1 92 ? 12.720 19.938 12.475 1.00 50.66 92 LYS A O 1
ATOM 714 N N . SER A 1 93 ? 11.477 18.702 13.876 1.00 49.16 93 SER A N 1
ATOM 715 C CA . SER A 1 93 ? 12.173 17.410 13.770 1.00 49.16 93 SER A CA 1
ATOM 716 C C . SER A 1 93 ? 11.804 16.562 14.991 1.00 49.16 93 SER A C 1
ATOM 718 O O . SER A 1 93 ? 12.155 16.910 16.115 1.00 49.16 93 SER A O 1
ATOM 720 N N . THR A 1 94 ? 11.152 15.415 14.789 1.00 46.09 94 THR A N 1
ATOM 721 C CA . THR A 1 94 ? 10.973 14.339 15.798 1.00 46.09 94 THR A CA 1
ATOM 722 C C . THR A 1 94 ? 9.899 14.516 16.900 1.00 46.09 94 THR A C 1
ATOM 724 O O . THR A 1 94 ? 9.813 13.667 17.782 1.00 46.09 94 THR A O 1
ATOM 727 N N . GLN A 1 95 ? 9.042 15.551 16.859 1.00 43.03 95 GLN A N 1
ATOM 728 C CA . GLN A 1 95 ? 8.051 15.863 17.921 1.00 43.03 95 GLN A CA 1
ATOM 729 C C . GLN A 1 95 ? 6.557 15.638 17.568 1.00 43.03 95 GLN A C 1
ATOM 731 O O . GLN A 1 95 ? 5.693 15.973 18.373 1.00 43.03 95 GLN A O 1
ATOM 736 N N . HIS A 1 96 ? 6.217 15.021 16.426 1.00 43.00 96 HIS A N 1
ATOM 737 C CA . HIS A 1 96 ? 4.824 14.627 16.103 1.00 43.00 96 HIS A CA 1
ATOM 738 C C . HIS A 1 96 ? 4.363 13.344 16.827 1.00 43.00 96 HIS A C 1
ATOM 740 O O . HIS A 1 96 ? 3.300 12.797 16.555 1.00 43.00 96 HIS A O 1
ATOM 746 N N . SER A 1 97 ? 5.148 12.869 17.793 1.00 43.75 97 SER A N 1
ATOM 747 C CA . SER A 1 97 ? 4.873 11.717 18.657 1.00 43.75 97 SER A CA 1
ATOM 748 C C . SER A 1 97 ? 3.669 11.905 19.603 1.00 43.75 97 SER A C 1
ATOM 750 O O . SER A 1 97 ? 3.466 11.092 20.503 1.00 43.75 97 SER A O 1
ATOM 752 N N . LEU A 1 98 ? 2.863 12.964 19.438 1.00 44.94 98 LEU A N 1
ATOM 753 C CA . LEU A 1 98 ? 1.904 13.431 20.444 1.00 44.94 98 LEU A CA 1
ATOM 754 C C . LEU A 1 98 ? 0.495 13.798 19.960 1.00 44.94 98 LEU A C 1
ATOM 756 O O . LEU A 1 98 ? -0.394 13.869 20.811 1.00 44.94 98 LEU A O 1
ATOM 760 N N . GLN A 1 99 ? 0.203 14.030 18.682 1.00 48.59 99 GLN A N 1
ATOM 761 C CA . GLN A 1 99 ? -1.121 14.572 18.345 1.00 48.59 99 GLN A CA 1
ATOM 762 C C . GLN A 1 99 ? -2.175 13.468 18.159 1.00 48.59 99 GLN A C 1
ATOM 764 O O . GLN A 1 99 ? -2.522 13.054 17.065 1.00 48.59 99 GLN A O 1
ATOM 769 N N . ARG A 1 100 ? -2.714 13.031 19.307 1.00 42.69 100 ARG A N 1
ATOM 770 C CA . ARG A 1 100 ? -3.924 12.205 19.495 1.00 42.69 100 ARG A CA 1
ATOM 771 C C . ARG A 1 100 ? -3.794 10.729 19.114 1.00 42.69 100 ARG A C 1
ATOM 773 O O . ARG A 1 100 ? -4.448 10.232 18.203 1.00 42.69 100 ARG A O 1
ATOM 780 N N . ALA A 1 101 ? -3.101 9.961 19.954 1.00 40.88 101 ALA A N 1
ATOM 781 C CA . ALA A 1 101 ? -3.523 8.586 20.217 1.00 40.88 101 ALA A CA 1
ATOM 782 C C . ALA A 1 101 ? -5.053 8.560 20.365 1.00 40.88 101 ALA A C 1
ATOM 784 O O . ALA A 1 101 ? -5.556 9.151 21.313 1.00 40.88 101 ALA A O 1
ATOM 785 N N . LEU A 1 102 ? -5.778 7.900 19.455 1.00 47.97 102 LEU A N 1
ATOM 786 C CA . LEU A 1 102 ? -7.243 7.900 19.453 1.00 47.97 102 LEU A CA 1
ATOM 787 C C . LEU A 1 102 ? -7.841 9.308 19.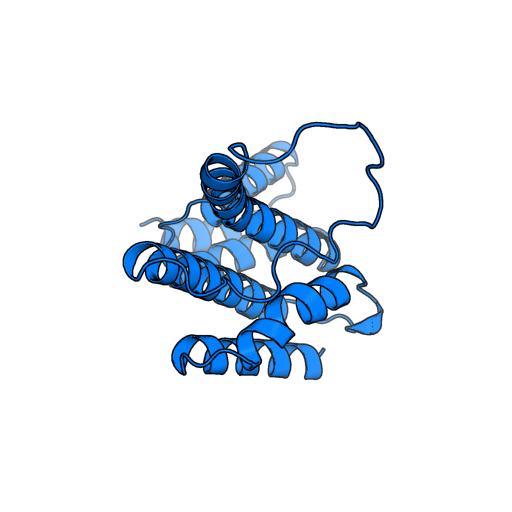241 1.00 47.97 102 LEU A C 1
ATOM 789 O O . LEU A 1 102 ? -7.809 10.171 20.113 1.00 47.97 102 LEU A O 1
ATOM 793 N N . ALA A 1 103 ? -8.531 9.486 18.118 1.00 45.41 103 ALA A N 1
ATOM 794 C CA . ALA A 1 103 ? -9.759 10.266 18.055 1.00 45.41 103 ALA A CA 1
ATOM 795 C C . ALA A 1 103 ? -10.466 10.284 19.427 1.00 45.41 103 ALA A C 1
ATOM 797 O O . ALA A 1 103 ? -11.036 9.276 19.857 1.00 45.41 103 ALA A O 1
ATOM 798 N N . LYS A 1 104 ? -10.362 11.401 20.153 1.00 42.88 104 LYS A N 1
ATOM 799 C CA . LYS A 1 104 ? -11.078 11.634 21.405 1.00 42.88 104 LYS A CA 1
ATOM 800 C C . LYS A 1 104 ? -12.544 11.772 21.025 1.00 42.88 104 LYS A C 1
ATOM 802 O O . LYS A 1 104 ? -12.972 12.880 20.755 1.00 42.88 104 LYS A O 1
ATOM 807 N N . GLU A 1 105 ? -13.227 10.633 20.885 1.00 49.06 105 GLU A N 1
ATOM 808 C CA . GLU A 1 105 ? -14.657 10.502 20.576 1.00 49.06 105 GLU A CA 1
ATOM 809 C C . GLU A 1 105 ? -15.182 11.663 19.719 1.00 49.06 105 GLU A C 1
ATOM 811 O O . GLU A 1 105 ? -15.987 12.473 20.168 1.00 49.06 105 GLU A O 1
ATOM 816 N N . MET A 1 106 ? -14.670 11.772 18.489 1.00 48.53 106 MET A N 1
ATOM 817 C CA . MET A 1 106 ? -15.204 12.721 17.515 1.00 48.53 106 MET A CA 1
ATOM 818 C C . MET A 1 106 ? -16.672 12.393 17.240 1.00 48.53 106 MET A C 1
ATOM 820 O O . MET A 1 106 ? -17.090 11.231 17.334 1.00 48.53 106 MET A O 1
ATOM 824 N N . ALA A 1 107 ? -17.449 13.428 16.918 1.00 52.09 107 ALA A N 1
ATOM 825 C CA . ALA A 1 107 ? -18.875 13.340 16.639 1.00 52.09 107 ALA A CA 1
ATOM 826 C C . ALA A 1 107 ? -19.205 12.124 15.742 1.00 52.09 107 ALA A C 1
ATOM 828 O O . ALA A 1 107 ? -18.400 11.748 14.884 1.00 52.09 107 ALA A O 1
ATOM 829 N N . PRO A 1 108 ? -20.386 11.489 15.883 1.00 55.78 108 PRO A N 1
ATOM 830 C CA . PRO A 1 108 ? -20.685 10.208 15.227 1.00 55.78 108 PRO A CA 1
ATOM 831 C C . PRO A 1 108 ? -20.489 10.211 13.694 1.00 55.78 108 PRO A C 1
ATOM 833 O O . PRO A 1 108 ? -20.233 9.159 13.101 1.00 55.78 108 PRO A O 1
ATOM 836 N N . ALA A 1 109 ? -20.563 11.382 13.052 1.00 59.59 109 ALA A N 1
ATOM 837 C CA . ALA A 1 109 ? -20.293 11.564 11.627 1.00 59.59 109 ALA A CA 1
ATOM 838 C C . ALA A 1 109 ? -18.789 11.557 11.273 1.00 59.59 109 ALA A C 1
ATOM 840 O O . ALA A 1 109 ? -18.391 10.867 10.334 1.00 59.59 109 ALA A O 1
ATOM 841 N N . GLU A 1 110 ? -17.947 12.254 12.037 1.00 63.38 110 GLU A N 1
ATOM 842 C CA . GLU A 1 110 ? -16.494 12.343 11.812 1.00 63.38 110 GLU A CA 1
ATOM 843 C C . GLU A 1 110 ? -15.783 11.023 12.111 1.00 63.38 110 GLU A C 1
ATOM 845 O O . GLU A 1 110 ? -14.943 10.577 11.327 1.00 63.38 110 GLU A O 1
ATOM 850 N N . GLY A 1 111 ? -16.201 10.321 13.172 1.00 72.06 111 GLY A N 1
ATOM 851 C CA . GLY A 1 111 ? -15.668 8.993 13.486 1.00 72.06 111 GLY A CA 1
ATOM 852 C C . GLY A 1 111 ? -15.868 7.999 12.336 1.00 72.06 111 GLY A C 1
ATOM 853 O O . GLY A 1 111 ? -14.971 7.227 12.010 1.00 72.06 111 GLY A O 1
ATOM 854 N N . THR A 1 112 ? -17.013 8.067 11.649 1.00 78.12 112 THR A N 1
ATOM 855 C CA . THR A 1 112 ? -17.310 7.182 10.513 1.00 78.12 112 THR A CA 1
ATOM 856 C C . THR A 1 112 ? -16.389 7.450 9.322 1.00 78.12 112 THR A C 1
ATOM 858 O O . THR A 1 112 ? -15.957 6.503 8.665 1.00 78.12 112 THR A O 1
ATOM 861 N N . ARG A 1 113 ? -16.047 8.717 9.052 1.00 81.31 113 ARG A N 1
ATOM 862 C CA . ARG A 1 113 ? -15.109 9.079 7.979 1.00 81.31 113 ARG A CA 1
ATOM 863 C C . ARG A 1 113 ? -13.689 8.615 8.300 1.00 81.31 113 ARG A C 1
ATOM 865 O O . ARG A 1 113 ? -13.064 7.997 7.441 1.00 81.31 113 ARG A O 1
ATOM 872 N N . ALA A 1 114 ? -13.217 8.848 9.524 1.00 83.00 114 ALA A N 1
ATOM 873 C CA . ALA A 1 114 ? -11.902 8.388 9.967 1.00 83.00 114 ALA A CA 1
ATOM 874 C C . ALA A 1 114 ? -11.774 6.859 9.861 1.00 83.00 114 ALA A C 1
ATOM 876 O O . ALA A 1 114 ? -10.803 6.352 9.311 1.00 83.00 114 ALA A O 1
ATOM 877 N N . ASP A 1 115 ? -12.804 6.116 10.274 1.00 86.50 115 ASP A N 1
ATOM 878 C CA . ASP A 1 115 ? -12.814 4.655 10.167 1.00 86.50 115 ASP A CA 1
ATOM 879 C C . ASP A 1 115 ? -12.767 4.145 8.717 1.00 86.50 115 ASP A C 1
ATOM 881 O O . ASP A 1 115 ? -12.146 3.114 8.449 1.00 86.50 115 ASP A O 1
ATOM 885 N N . LEU A 1 116 ? -13.402 4.846 7.770 1.00 88.38 116 LEU A N 1
ATOM 886 C CA . LEU A 1 116 ? -13.315 4.506 6.344 1.00 88.38 116 LEU A CA 1
ATOM 887 C C . LEU A 1 116 ? -11.901 4.728 5.798 1.00 88.38 116 LEU A C 1
ATOM 889 O O . LEU A 1 116 ? -11.408 3.899 5.028 1.00 88.38 116 LEU A O 1
ATOM 893 N N . VAL A 1 117 ? -11.246 5.816 6.211 1.00 89.44 117 VAL A N 1
ATOM 894 C CA . VAL A 1 117 ? -9.848 6.090 5.858 1.00 89.44 117 VAL A CA 1
ATOM 895 C C . VAL A 1 117 ? -8.933 5.033 6.473 1.00 89.44 117 VAL A C 1
ATOM 897 O O . VAL A 1 117 ? -8.132 4.443 5.755 1.00 89.44 117 VAL A O 1
ATOM 900 N N . ASP A 1 118 ? -9.112 4.686 7.748 1.00 89.38 118 ASP A N 1
ATOM 901 C CA . ASP A 1 118 ? -8.328 3.643 8.415 1.00 89.38 118 ASP A CA 1
ATOM 902 C C . ASP A 1 118 ? -8.467 2.276 7.736 1.00 89.38 118 ASP A C 1
ATOM 904 O O . ASP A 1 118 ? -7.462 1.612 7.478 1.00 89.38 118 ASP A O 1
ATOM 908 N N . MET A 1 119 ? -9.692 1.872 7.381 1.00 90.94 119 MET A N 1
ATOM 909 C CA . MET A 1 119 ? -9.934 0.638 6.623 1.00 90.94 119 MET A CA 1
ATOM 910 C C . MET A 1 119 ? -9.220 0.644 5.270 1.00 90.94 119 MET A C 1
ATOM 912 O O . MET A 1 119 ? -8.682 -0.379 4.844 1.00 90.94 119 MET A O 1
ATOM 916 N N . ARG A 1 120 ? -9.196 1.792 4.587 1.00 92.25 120 ARG A N 1
ATOM 917 C CA . ARG A 1 120 ? -8.500 1.945 3.308 1.00 92.25 120 ARG A CA 1
ATOM 918 C C . ARG A 1 120 ? -6.982 1.878 3.477 1.00 92.25 120 ARG A C 1
ATOM 920 O O . ARG A 1 120 ? -6.332 1.174 2.708 1.00 92.25 120 ARG A O 1
ATOM 927 N N . CYS A 1 121 ? -6.423 2.563 4.473 1.00 93.19 121 CYS A N 1
ATOM 928 C CA . CYS A 1 121 ? -4.997 2.493 4.790 1.00 93.19 121 CYS A CA 1
ATOM 929 C C . CYS A 1 121 ? -4.580 1.056 5.117 1.00 93.19 121 CYS A C 1
ATOM 931 O O . CYS A 1 121 ? -3.570 0.590 4.606 1.00 93.19 121 CYS A O 1
ATOM 933 N N . LEU A 1 122 ? -5.380 0.326 5.898 1.00 93.56 122 LEU A N 1
ATOM 934 C CA . LEU A 1 122 ? -5.113 -1.082 6.191 1.00 93.56 122 LEU A CA 1
ATOM 935 C C . LEU A 1 122 ? -5.134 -1.947 4.930 1.00 93.56 122 LEU A C 1
ATOM 937 O O . LEU A 1 122 ? -4.255 -2.783 4.765 1.00 93.56 122 LEU A O 1
ATOM 941 N N . ALA A 1 123 ? -6.065 -1.716 4.001 1.00 94.44 123 ALA A N 1
ATOM 942 C CA . ALA A 1 123 ? -6.072 -2.429 2.724 1.00 94.44 123 ALA A CA 1
ATOM 943 C C . ALA A 1 123 ? -4.808 -2.154 1.880 1.00 94.44 123 ALA A C 1
ATOM 945 O O . ALA A 1 123 ? -4.316 -3.061 1.208 1.00 94.44 123 ALA A O 1
ATOM 946 N N . LEU A 1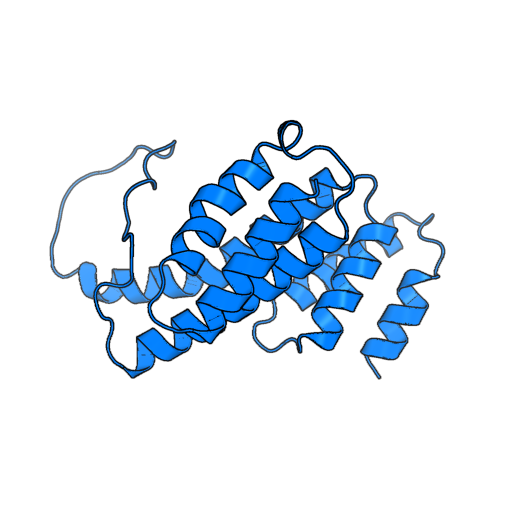 124 ? -4.273 -0.927 1.924 1.00 95.44 124 LEU A N 1
ATOM 947 C CA . LEU A 1 124 ? -3.001 -0.576 1.282 1.00 95.44 124 LEU A CA 1
ATOM 948 C C . LEU A 1 124 ? -1.819 -1.283 1.954 1.00 95.44 124 LEU A C 1
ATOM 950 O O . LEU A 1 124 ? -1.011 -1.886 1.253 1.00 95.44 124 LEU A O 1
ATOM 954 N N . VAL A 1 125 ? -1.752 -1.262 3.289 1.00 95.06 125 VAL A N 1
ATOM 955 C CA . VAL A 1 125 ? -0.695 -1.932 4.065 1.00 95.06 125 VAL A CA 1
ATOM 956 C C . VAL A 1 125 ? -0.712 -3.437 3.838 1.00 95.06 125 VAL A C 1
ATOM 958 O O . VAL A 1 125 ? 0.322 -4.002 3.514 1.00 95.06 125 VAL A O 1
ATOM 961 N N . VAL A 1 126 ? -1.870 -4.089 3.950 1.00 95.06 126 VAL A N 1
ATOM 962 C CA . VAL A 1 126 ? -2.001 -5.534 3.709 1.00 95.06 126 VAL A CA 1
ATOM 963 C C . VAL A 1 126 ? -1.549 -5.874 2.290 1.00 95.06 126 VAL A C 1
ATOM 965 O O . VAL A 1 126 ? -0.700 -6.741 2.110 1.00 95.06 126 VAL A O 1
ATOM 968 N N . GLY A 1 127 ? -2.038 -5.143 1.283 1.00 94.88 127 GLY A N 1
ATOM 969 C CA . GLY A 1 127 ? -1.626 -5.369 -0.101 1.00 94.88 127 GLY A CA 1
ATOM 970 C C . GLY A 1 127 ? -0.131 -5.125 -0.338 1.00 94.88 127 GLY A C 1
ATOM 971 O O . GLY A 1 127 ? 0.478 -5.808 -1.159 1.00 94.88 127 GLY A O 1
ATOM 972 N N . MET A 1 128 ? 0.476 -4.165 0.358 1.00 95.06 128 MET A N 1
ATOM 973 C CA . MET A 1 128 ? 1.915 -3.915 0.297 1.00 95.06 128 MET A CA 1
ATOM 974 C C . MET A 1 128 ? 2.696 -5.066 0.935 1.00 95.06 128 MET A C 1
ATOM 976 O O . MET A 1 128 ? 3.576 -5.617 0.286 1.00 95.06 128 MET A O 1
ATOM 980 N N . LEU A 1 129 ? 2.347 -5.467 2.159 1.00 94.44 129 LEU A N 1
ATOM 981 C CA . LEU A 1 129 ? 3.036 -6.524 2.905 1.00 94.44 129 LEU A CA 1
ATOM 982 C C . LEU A 1 129 ? 2.951 -7.890 2.207 1.00 94.44 129 LEU A C 1
ATOM 984 O O . LEU A 1 129 ? 3.916 -8.638 2.231 1.00 94.44 129 LEU A O 1
ATOM 988 N N . GLU A 1 130 ? 1.856 -8.195 1.500 1.00 94.56 130 GLU A N 1
ATOM 989 C CA . GLU A 1 130 ? 1.754 -9.395 0.644 1.00 94.56 130 GLU A CA 1
ATOM 990 C C . GLU A 1 130 ? 2.793 -9.444 -0.497 1.00 94.56 130 GLU A C 1
ATOM 992 O O . GLU A 1 130 ? 2.986 -10.493 -1.117 1.00 94.56 130 GLU A O 1
ATOM 997 N N . ARG A 1 131 ? 3.409 -8.304 -0.834 1.00 93.56 131 ARG A N 1
ATOM 998 C CA . ARG A 1 131 ? 4.352 -8.135 -1.953 1.00 93.56 131 ARG A CA 1
ATOM 999 C C . ARG A 1 131 ? 5.784 -7.867 -1.502 1.00 93.56 131 ARG A C 1
ATOM 1001 O O . ARG A 1 131 ? 6.659 -7.821 -2.359 1.00 93.56 131 ARG A O 1
ATOM 1008 N N . VAL A 1 132 ? 6.018 -7.704 -0.202 1.00 92.06 132 VAL A N 1
ATOM 1009 C CA . VAL A 1 132 ? 7.359 -7.574 0.374 1.00 92.06 132 VAL A CA 1
ATOM 1010 C C . VAL A 1 132 ? 7.859 -8.969 0.738 1.00 92.06 132 VAL A C 1
ATOM 1012 O O . VAL A 1 132 ? 7.128 -9.753 1.339 1.00 92.06 132 VAL A O 1
ATOM 1015 N N . ARG A 1 133 ? 9.083 -9.301 0.327 1.00 86.56 133 ARG A N 1
ATOM 1016 C CA . ARG A 1 133 ? 9.750 -10.582 0.607 1.00 86.56 133 ARG A CA 1
ATOM 1017 C C . ARG A 1 133 ? 11.043 -10.427 1.403 1.00 86.56 133 ARG A C 1
ATOM 1019 O O . ARG A 1 133 ? 11.600 -11.446 1.798 1.00 86.56 133 ARG A O 1
ATOM 1026 N N . GLY A 1 134 ? 11.548 -9.203 1.553 1.00 83.81 134 GLY A N 1
ATOM 1027 C CA . GLY A 1 134 ? 12.704 -8.909 2.402 1.00 83.81 134 GLY A CA 1
ATOM 1028 C C . GLY A 1 134 ? 12.386 -8.998 3.895 1.00 83.81 134 GLY A C 1
ATOM 1029 O O . GLY A 1 134 ? 11.217 -8.985 4.275 1.00 83.81 134 GLY A O 1
ATOM 1030 N N . ASP A 1 135 ? 13.439 -9.039 4.710 1.00 84.62 135 ASP A N 1
ATOM 1031 C CA . ASP A 1 135 ? 13.331 -9.147 6.164 1.00 84.62 135 ASP A CA 1
ATOM 1032 C C . ASP A 1 135 ? 12.781 -7.845 6.774 1.00 84.62 135 ASP A C 1
ATOM 1034 O O . ASP A 1 135 ? 13.153 -6.736 6.369 1.00 84.62 135 ASP A O 1
ATOM 1038 N N . PHE A 1 136 ? 11.906 -7.959 7.776 1.00 82.69 136 PHE A N 1
ATOM 1039 C CA . PHE A 1 136 ? 11.301 -6.801 8.447 1.00 82.69 136 PHE A CA 1
ATOM 1040 C C . PHE A 1 136 ? 12.345 -5.823 9.018 1.00 82.69 136 PHE A C 1
ATOM 1042 O O . PHE A 1 136 ? 12.188 -4.606 8.904 1.00 82.69 136 PHE A O 1
ATOM 1049 N N . GLU A 1 137 ? 13.423 -6.354 9.605 1.00 80.56 137 GLU A N 1
ATOM 1050 C CA . GLU A 1 137 ? 14.486 -5.577 10.264 1.00 80.56 137 GLU A CA 1
ATOM 1051 C C . GLU A 1 137 ? 15.280 -4.692 9.287 1.00 80.56 137 GLU A C 1
ATOM 1053 O O . GLU A 1 137 ? 15.827 -3.660 9.682 1.00 80.56 137 GLU A O 1
ATOM 1058 N N . ASP A 1 138 ? 15.294 -5.037 7.997 1.00 81.38 138 ASP A N 1
ATOM 1059 C CA . ASP A 1 138 ? 16.024 -4.283 6.974 1.00 81.38 138 ASP A CA 1
ATOM 1060 C C . ASP A 1 138 ? 15.301 -2.992 6.556 1.00 81.38 138 ASP A C 1
ATOM 1062 O O . ASP A 1 138 ? 15.868 -2.146 5.851 1.00 81.38 138 ASP A O 1
ATOM 1066 N N . ASN A 1 139 ? 14.044 -2.804 6.974 1.00 81.00 139 ASN A N 1
ATOM 1067 C CA . ASN A 1 139 ? 13.221 -1.684 6.543 1.00 81.00 139 ASN A CA 1
ATOM 1068 C C . ASN A 1 139 ? 12.648 -0.887 7.721 1.00 81.00 139 ASN A C 1
ATOM 1070 O O . ASN A 1 139 ? 11.518 -1.095 8.158 1.00 81.00 139 ASN A O 1
ATOM 1074 N N . SER A 1 140 ? 13.373 0.152 8.137 1.00 86.75 140 SER A N 1
ATOM 1075 C CA . SER A 1 140 ? 12.929 1.100 9.174 1.00 86.75 140 SER A CA 1
ATOM 1076 C C . SER A 1 140 ? 11.597 1.798 8.868 1.00 86.75 140 SER A C 1
ATOM 1078 O O . SER A 1 140 ? 10.930 2.299 9.771 1.00 86.75 140 SER A O 1
ATOM 1080 N N . THR A 1 141 ? 11.167 1.823 7.600 1.00 89.44 141 THR A N 1
ATOM 1081 C CA . THR A 1 141 ? 9.853 2.370 7.234 1.00 89.44 141 THR A CA 1
ATOM 1082 C C . THR A 1 141 ? 8.727 1.433 7.690 1.00 89.44 141 THR A C 1
ATOM 1084 O O . THR A 1 141 ? 7.668 1.909 8.096 1.00 89.44 141 THR A O 1
ATOM 1087 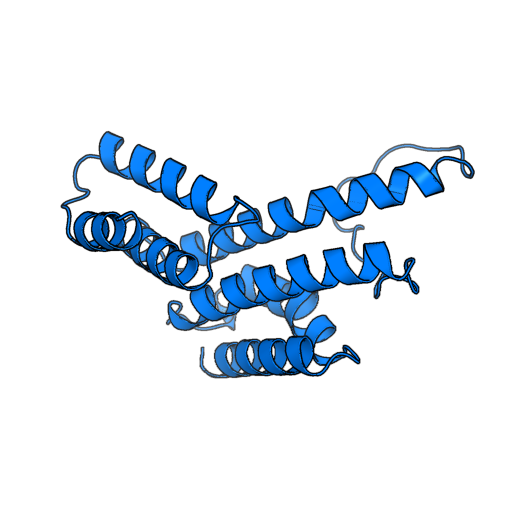N N . LEU A 1 142 ? 8.951 0.112 7.688 1.00 89.44 142 LEU A N 1
ATOM 1088 C CA . LEU A 1 142 ? 7.985 -0.872 8.188 1.00 89.44 142 LEU A CA 1
ATOM 1089 C C . LEU A 1 142 ? 7.823 -0.808 9.709 1.00 89.44 142 LEU A C 1
ATOM 1091 O O . LEU A 1 142 ? 6.703 -0.967 10.195 1.00 89.44 142 LEU A O 1
ATOM 1095 N N . GLU A 1 143 ? 8.891 -0.508 10.453 1.00 89.62 143 GLU A N 1
ATOM 1096 C CA . GLU A 1 143 ? 8.803 -0.255 11.899 1.00 89.62 143 GLU A CA 1
ATOM 1097 C C . GLU A 1 143 ? 7.850 0.906 12.208 1.00 89.62 143 GLU A C 1
ATOM 1099 O O . GLU A 1 143 ? 6.986 0.782 13.080 1.00 89.62 143 GLU A O 1
ATOM 1104 N N . GLY A 1 144 ? 7.947 1.999 11.441 1.00 89.88 144 GLY A N 1
ATOM 1105 C CA . GLY A 1 144 ? 7.017 3.127 11.529 1.00 89.88 144 GLY A CA 1
ATOM 1106 C C . GLY A 1 144 ? 5.574 2.710 11.238 1.00 89.88 144 GLY A C 1
ATOM 1107 O O . GLY A 1 144 ? 4.673 2.985 12.025 1.00 89.88 144 GLY A O 1
ATOM 1108 N N . VAL A 1 145 ? 5.338 1.944 10.166 1.00 90.88 145 VAL A N 1
ATOM 1109 C CA . VAL A 1 145 ? 3.995 1.420 9.839 1.00 90.88 145 VAL A CA 1
ATOM 1110 C C . VAL A 1 145 ? 3.435 0.541 10.964 1.00 90.88 145 VAL A C 1
ATOM 1112 O O . VAL A 1 145 ? 2.248 0.633 11.301 1.00 90.88 145 VAL A O 1
ATOM 1115 N N . LEU A 1 146 ? 4.269 -0.308 11.564 1.00 91.00 146 LEU A N 1
ATOM 1116 C CA . LEU A 1 146 ? 3.870 -1.163 12.674 1.00 91.00 146 LEU A CA 1
ATOM 1117 C C . LEU A 1 146 ? 3.457 -0.329 13.894 1.00 91.00 146 LEU A C 1
ATOM 1119 O O . LEU A 1 146 ? 2.370 -0.543 14.440 1.00 91.00 146 LEU A O 1
ATOM 1123 N N . ALA A 1 147 ? 4.303 0.619 14.299 1.00 89.88 147 ALA A N 1
ATOM 1124 C CA . ALA A 1 147 ? 4.092 1.452 15.478 1.00 89.88 147 ALA A CA 1
ATOM 1125 C C . ALA A 1 147 ? 2.908 2.419 15.318 1.00 89.88 147 ALA A C 1
ATOM 1127 O O . ALA A 1 147 ? 2.065 2.508 16.216 1.00 89.88 147 ALA A O 1
ATOM 1128 N N . ASP A 1 148 ? 2.814 3.085 14.168 1.00 87.06 148 ASP A N 1
ATOM 1129 C CA . ASP A 1 148 ? 1.919 4.228 13.971 1.00 87.06 148 ASP A CA 1
ATOM 1130 C C . ASP A 1 148 ? 0.549 3.831 13.404 1.00 87.06 148 ASP A C 1
ATOM 1132 O O . ASP A 1 148 ? -0.438 4.542 13.605 1.00 87.06 148 ASP A O 1
ATOM 1136 N N . LEU A 1 149 ? 0.440 2.672 12.740 1.00 88.81 149 LEU A N 1
ATOM 1137 C CA . LEU A 1 149 ? -0.799 2.239 12.085 1.00 88.81 149 LEU A CA 1
ATOM 1138 C C . LEU A 1 149 ? -1.296 0.861 12.546 1.00 88.81 149 LEU A C 1
ATOM 1140 O O . LEU A 1 149 ? -2.455 0.718 12.956 1.00 88.81 149 LEU A O 1
ATOM 1144 N N . ILE A 1 150 ? -0.454 -0.171 12.514 1.00 91.56 150 ILE A N 1
ATOM 1145 C CA . ILE A 1 150 ? -0.902 -1.546 12.796 1.00 91.56 150 ILE A CA 1
ATOM 1146 C C . ILE A 1 150 ? -1.220 -1.733 14.290 1.00 91.56 150 ILE A C 1
ATOM 1148 O O . ILE A 1 150 ? -2.311 -2.183 14.646 1.00 91.56 150 ILE A O 1
ATOM 1152 N N . VAL A 1 151 ? -0.321 -1.341 15.197 1.00 92.75 151 VAL A N 1
ATOM 1153 C CA . VAL A 1 151 ? -0.542 -1.500 16.647 1.00 92.75 151 VAL A CA 1
ATOM 1154 C C . VAL A 1 151 ? -1.789 -0.739 17.141 1.00 92.75 151 VAL A C 1
ATOM 1156 O O . VAL A 1 151 ? -2.587 -1.327 17.887 1.00 92.75 151 VAL A O 1
ATOM 1159 N N . PRO A 1 152 ? -2.042 0.521 16.733 1.00 89.38 152 PRO A N 1
ATOM 1160 C CA . PRO A 1 152 ? -3.259 1.238 17.115 1.00 89.38 152 PRO A CA 1
ATOM 1161 C C . PRO A 1 152 ? -4.551 0.613 16.571 1.00 89.38 152 PRO A C 1
ATOM 1163 O O . PRO A 1 152 ? -5.568 0.602 17.271 1.00 89.38 152 PRO A O 1
ATOM 1166 N N . THR A 1 153 ? -4.538 0.064 15.352 1.00 89.12 153 THR A N 1
ATOM 1167 C CA . THR A 1 153 ? -5.740 -0.526 14.730 1.00 89.12 153 THR A CA 1
ATOM 1168 C C . THR A 1 153 ? -6.176 -1.822 15.410 1.00 89.12 153 THR A C 1
ATOM 1170 O O . THR A 1 153 ? -7.374 -2.023 15.625 1.00 89.12 153 THR A O 1
ATOM 1173 N N . VAL A 1 154 ? -5.230 -2.644 15.876 1.00 91.06 154 VAL A N 1
ATOM 1174 C CA . VAL A 1 154 ? -5.520 -3.854 16.672 1.00 91.06 154 VAL A CA 1
ATOM 1175 C C . VAL A 1 154 ? -6.190 -3.517 18.015 1.00 91.06 154 VAL A C 1
ATOM 1177 O O . VAL A 1 154 ? -6.992 -4.295 18.537 1.00 91.06 154 VAL A O 1
ATOM 1180 N N . ARG A 1 155 ? -5.924 -2.331 18.573 1.00 87.88 155 ARG A N 1
ATOM 1181 C CA . ARG A 1 155 ? -6.512 -1.872 19.844 1.00 87.88 155 ARG A CA 1
ATOM 1182 C C . ARG A 1 155 ? -7.904 -1.245 19.695 1.00 87.88 155 ARG A C 1
ATOM 1184 O O . ARG A 1 155 ? -8.529 -0.918 20.707 1.00 87.88 155 ARG A O 1
ATOM 1191 N N . ARG A 1 156 ? -8.430 -1.075 18.474 1.00 84.75 156 ARG A N 1
ATOM 1192 C CA . ARG A 1 156 ? -9.752 -0.460 18.267 1.00 84.75 156 ARG A CA 1
ATOM 1193 C C . ARG A 1 156 ? -10.908 -1.357 18.718 1.00 84.75 156 ARG A C 1
ATOM 1195 O O . ARG A 1 156 ? -10.871 -2.583 18.631 1.00 84.75 156 ARG A O 1
ATOM 1202 N N . LYS A 1 157 ? -11.996 -0.710 19.159 1.00 82.88 157 LYS A N 1
ATOM 1203 C CA . LYS A 1 157 ? -13.246 -1.378 19.574 1.00 82.88 157 LYS A CA 1
ATOM 1204 C C . LYS A 1 157 ? -14.025 -1.970 18.389 1.00 82.88 157 LYS A C 1
ATOM 1206 O O . LYS A 1 157 ? -14.776 -2.923 18.579 1.00 82.88 157 LYS A O 1
ATOM 1211 N N . LYS A 1 158 ? -13.859 -1.421 17.178 1.00 88.50 158 LYS A N 1
ATOM 1212 C CA . LYS A 1 158 ? -14.574 -1.871 15.974 1.00 88.50 158 LYS A CA 1
ATOM 1213 C C . LYS A 1 158 ? -13.969 -3.182 15.449 1.00 88.50 158 LYS A C 1
ATOM 1215 O O . LYS A 1 158 ? -12.794 -3.186 15.084 1.00 88.50 158 LYS A O 1
ATOM 1220 N N . PRO A 1 159 ? -14.749 -4.278 15.369 1.00 89.25 159 PRO A N 1
ATOM 1221 C CA . PRO A 1 159 ? -14.208 -5.597 15.048 1.00 89.25 159 PRO A CA 1
ATOM 1222 C C . PRO A 1 159 ? -13.603 -5.665 13.641 1.00 89.25 159 PRO A C 1
ATOM 1224 O O . PRO A 1 159 ? -12.541 -6.252 13.492 1.00 89.25 159 PRO A O 1
ATOM 1227 N N . ALA A 1 160 ? -14.211 -5.008 12.646 1.00 89.81 160 ALA A N 1
ATOM 1228 C CA . ALA A 1 160 ? -13.735 -5.038 11.259 1.00 89.81 160 ALA A CA 1
ATOM 1229 C C . ALA A 1 160 ? -12.333 -4.420 11.081 1.00 89.81 160 ALA A C 1
ATOM 1231 O O . ALA A 1 160 ? -11.480 -5.006 10.423 1.00 89.81 160 ALA A O 1
ATOM 1232 N N . ILE A 1 161 ? -12.069 -3.269 11.714 1.00 90.81 161 ILE A N 1
ATOM 1233 C CA . ILE A 1 161 ? -10.746 -2.618 11.674 1.00 90.81 161 ILE A CA 1
ATOM 1234 C C . ILE A 1 161 ? -9.718 -3.474 12.409 1.00 90.81 161 ILE A C 1
ATOM 1236 O O . ILE A 1 161 ? -8.606 -3.669 11.927 1.00 90.81 161 ILE A O 1
ATOM 1240 N N . ARG A 1 162 ? -10.103 -4.020 13.567 1.00 93.38 162 ARG A N 1
ATOM 1241 C CA . ARG A 1 162 ? -9.226 -4.872 14.368 1.00 93.38 162 ARG A CA 1
ATOM 1242 C C . ARG A 1 162 ? -8.830 -6.151 13.631 1.00 93.38 162 ARG A C 1
ATOM 1244 O O . ARG A 1 162 ? -7.675 -6.546 13.709 1.00 93.38 162 ARG A O 1
ATOM 1251 N N . GLU A 1 163 ? -9.762 -6.785 12.924 1.00 94.25 163 GLU A N 1
ATOM 1252 C CA . GLU A 1 163 ? -9.489 -7.971 12.103 1.00 94.25 163 GLU A CA 1
ATOM 1253 C C . GLU A 1 163 ? -8.456 -7.665 11.013 1.00 94.25 163 GLU A C 1
ATOM 1255 O O . GLU A 1 163 ? -7.467 -8.381 10.890 1.00 94.25 163 GLU A O 1
ATOM 1260 N N . GLN A 1 164 ? -8.625 -6.558 10.286 1.00 92.94 164 GLN A N 1
ATOM 1261 C CA . GLN A 1 164 ? -7.659 -6.127 9.271 1.00 92.94 164 GLN A CA 1
ATOM 1262 C C . GLN A 1 164 ? -6.288 -5.777 9.873 1.00 92.94 164 GLN A C 1
ATOM 1264 O O . GLN A 1 164 ? -5.261 -6.152 9.311 1.00 92.94 164 GLN A O 1
ATOM 1269 N N . GLY A 1 165 ? -6.256 -5.125 11.039 1.00 94.00 165 GLY A N 1
ATOM 1270 C CA . GLY A 1 165 ? -5.013 -4.862 11.770 1.00 94.00 165 GLY A CA 1
ATOM 1271 C C . GLY A 1 165 ? -4.284 -6.146 12.181 1.00 94.00 165 GLY A C 1
ATOM 1272 O O . GLY A 1 165 ? -3.064 -6.218 12.076 1.00 94.00 165 GLY A O 1
ATOM 1273 N N . LEU A 1 166 ? -5.016 -7.189 12.590 1.00 95.56 166 LEU A N 1
ATOM 1274 C CA . LEU A 1 166 ? -4.432 -8.497 12.911 1.00 95.56 166 LEU A CA 1
ATOM 1275 C C . LEU A 1 166 ? -3.876 -9.210 11.673 1.00 95.56 166 LEU A C 1
ATOM 1277 O O . LEU A 1 166 ? -2.836 -9.852 11.774 1.00 95.56 166 LEU A O 1
ATOM 1281 N N . VAL A 1 167 ? -4.530 -9.083 10.514 1.00 95.75 167 VAL A N 1
ATOM 1282 C CA . VAL A 1 167 ? -4.000 -9.607 9.243 1.00 95.75 167 VAL A CA 1
ATOM 1283 C C . VAL A 1 167 ? -2.692 -8.906 8.880 1.00 95.75 167 VAL A C 1
ATOM 1285 O O . VAL A 1 167 ? -1.711 -9.582 8.586 1.00 95.75 167 VAL A O 1
ATOM 1288 N N . ALA A 1 168 ? -2.652 -7.571 8.957 1.00 94.81 168 ALA A N 1
ATOM 1289 C CA . ALA A 1 168 ? -1.434 -6.803 8.700 1.00 94.81 168 ALA A CA 1
ATOM 1290 C C . ALA A 1 168 ? -0.301 -7.193 9.664 1.00 94.81 168 ALA A C 1
ATOM 1292 O O . ALA A 1 168 ? 0.817 -7.439 9.224 1.00 94.81 168 ALA A O 1
ATOM 1293 N N . LEU A 1 169 ? -0.606 -7.334 10.959 1.00 95.00 169 LEU A N 1
ATOM 1294 C CA . LEU A 1 169 ? 0.358 -7.801 11.955 1.00 95.00 169 LEU A CA 1
ATOM 1295 C C . LEU A 1 169 ? 0.870 -9.212 11.638 1.00 95.00 169 LEU A C 1
ATOM 1297 O O . LEU A 1 169 ? 2.064 -9.459 11.732 1.00 95.00 169 LEU A O 1
ATOM 1301 N N . GLY A 1 170 ? -0.018 -10.123 11.235 1.00 95.06 170 GLY A N 1
ATOM 1302 C CA . GLY A 1 170 ? 0.357 -11.475 10.832 1.00 95.06 170 GLY A CA 1
ATOM 1303 C C . GLY A 1 170 ? 1.303 -11.489 9.633 1.00 95.06 170 GLY A C 1
ATOM 1304 O O . GLY A 1 170 ? 2.267 -12.244 9.644 1.00 95.06 170 GLY A O 1
ATOM 1305 N N . LEU A 1 171 ? 1.072 -10.626 8.637 1.00 93.94 171 LEU A N 1
ATOM 1306 C CA . LEU A 1 171 ? 1.979 -10.470 7.497 1.00 93.94 171 LEU A CA 1
ATOM 1307 C C . LEU A 1 171 ? 3.340 -9.908 7.924 1.00 93.94 171 LEU A C 1
ATOM 1309 O O . LEU A 1 171 ? 4.351 -10.436 7.483 1.00 93.94 171 LEU A O 1
ATOM 1313 N N . CYS A 1 172 ? 3.379 -8.925 8.832 1.00 92.06 172 CYS A N 1
ATOM 1314 C CA . CYS A 1 172 ? 4.633 -8.431 9.417 1.00 92.06 172 CYS A CA 1
ATOM 1315 C C . CYS A 1 172 ? 5.418 -9.500 10.189 1.00 92.06 172 CYS A C 1
ATOM 1317 O O . CYS A 1 172 ? 6.603 -9.315 10.396 1.00 92.06 172 CYS A O 1
ATOM 1319 N N . CYS A 1 173 ? 4.780 -10.576 10.658 1.00 91.56 173 CYS A N 1
ATOM 1320 C CA . CYS A 1 173 ? 5.469 -11.688 11.321 1.00 91.56 173 CYS A CA 1
ATOM 1321 C C . CYS A 1 173 ? 5.959 -12.776 10.349 1.00 91.56 173 CYS A C 1
ATOM 1323 O O . CYS A 1 173 ? 6.594 -13.732 10.795 1.00 91.56 173 CYS A O 1
ATOM 1325 N N . LEU A 1 174 ? 5.581 -12.704 9.068 1.00 90.50 174 LEU A N 1
ATOM 1326 C CA . LEU A 1 174 ? 5.992 -13.653 8.025 1.00 90.50 174 LEU A CA 1
ATOM 1327 C C . LEU A 1 174 ? 7.164 -13.141 7.179 1.00 90.50 174 LEU A C 1
ATOM 1329 O O . LEU A 1 174 ? 7.775 -13.944 6.472 1.00 90.50 174 LEU A O 1
ATOM 1333 N 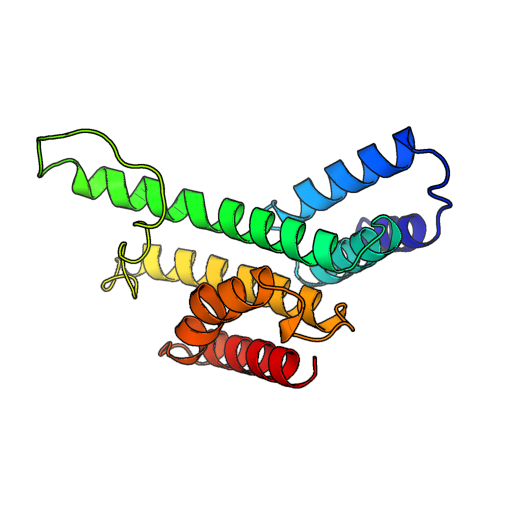N . ILE A 1 175 ? 7.417 -11.836 7.239 1.00 86.38 175 ILE A N 1
ATOM 1334 C CA . ILE A 1 175 ? 8.583 -11.131 6.696 1.00 86.38 175 ILE A CA 1
ATOM 1335 C C . ILE A 1 175 ? 9.513 -10.764 7.853 1.00 86.38 175 ILE A C 1
ATOM 1337 O O . ILE A 1 175 ? 10.714 -10.565 7.608 1.00 86.38 175 ILE A O 1
#

pLDDT: mean 81.18, std 19.0, range [37.53, 95.88]

Sequence (175 aa):
VLGKLLRIAARLDYGDEIGRRRVYAVTRDMLAHPQLPPSLIVRCLDMLVEIMPSECELVRVVVEVITDLREPLEDDADADAEAAADTTQSTKSTQHSLQRALAKEMAPAEGTRADLVDMRCLALVVGMLERVRGDFEDNSTLEGVLADLIVPTVRRKKPAIREQGLVALGLCCLI

Radius of gyration: 17.91 Å; chains: 1; bounding box: 37×46×44 Å

Organism: NCBI:txid230809